Protein AF-S4NWC9-F1 (afdb_monomer_lite)

Foldseek 3Di:
DDPDPDPPPPPPLLLVCLLVLVVVLVVCQVVDPDDDPVSSVVSCVVSVVVCSCPPVDDPVSVVVNVVSVVD

Radius of gyration: 17.27 Å; chains: 1; bounding box: 29×21×62 Å

pLDDT: mean 73.2, std 18.97, range [37.69, 96.38]

Structure (mmCIF, N/CA/C/O backbone):
data_AF-S4NWC9-F1
#
_entry.id   AF-S4NWC9-F1
#
loop_
_atom_site.group_PDB
_atom_site.id
_atom_site.type_symbol
_atom_site.label_atom_id
_atom_site.label_alt_id
_atom_site.label_comp_id
_atom_site.label_asym_id
_atom_site.label_entity_id
_atom_site.label_seq_id
_atom_site.pdbx_PDB_ins_code
_atom_site.Cartn_x
_atom_site.Cartn_y
_atom_site.Cartn_z
_atom_site.occupancy
_atom_site.B_iso_or_equiv
_atom_site.auth_seq_id
_atom_site.auth_comp_id
_atom_site.auth_asym_id
_atom_site.auth_atom_id
_atom_site.pdbx_PDB_model_num
ATOM 1 N N . MET A 1 1 ? 15.930 -5.631 -48.571 1.00 40.00 1 MET A N 1
ATOM 2 C CA . MET A 1 1 ? 15.879 -6.653 -47.503 1.00 40.00 1 MET A CA 1
ATOM 3 C C . MET A 1 1 ? 15.638 -5.943 -46.179 1.00 40.00 1 MET A C 1
ATOM 5 O O . MET A 1 1 ? 16.553 -5.259 -45.737 1.00 40.00 1 MET A O 1
ATOM 9 N N . PRO A 1 2 ? 14.444 -6.017 -45.572 1.00 37.69 2 PRO A N 1
ATOM 10 C CA . PRO A 1 2 ? 14.224 -5.429 -44.259 1.00 37.69 2 PRO A CA 1
ATOM 11 C C . PRO A 1 2 ? 14.696 -6.432 -43.199 1.00 37.69 2 PRO A C 1
ATOM 13 O O . PRO A 1 2 ? 14.092 -7.486 -43.013 1.00 37.69 2 PRO A O 1
ATOM 16 N N . ARG A 1 3 ? 15.825 -6.144 -42.545 1.00 52.34 3 ARG A N 1
ATOM 17 C CA . ARG A 1 3 ? 16.172 -6.788 -41.273 1.00 52.34 3 ARG A CA 1
ATOM 18 C C . ARG A 1 3 ? 15.498 -5.990 -40.161 1.00 52.34 3 ARG A C 1
ATOM 20 O O . ARG A 1 3 ? 15.473 -4.768 -40.233 1.00 52.34 3 ARG A O 1
ATOM 27 N N . PHE A 1 4 ? 15.022 -6.721 -39.154 1.00 52.25 4 PHE A N 1
ATOM 28 C CA . PHE A 1 4 ? 14.473 -6.241 -37.878 1.00 52.25 4 PHE A CA 1
ATOM 29 C C . PHE A 1 4 ? 12.969 -5.901 -37.863 1.00 52.25 4 PHE A C 1
ATOM 31 O O . PHE A 1 4 ? 12.573 -4.826 -37.439 1.00 52.25 4 PHE A O 1
ATOM 38 N N . ALA A 1 5 ? 12.117 -6.853 -38.266 1.00 47.19 5 ALA A N 1
ATOM 39 C CA . ALA A 1 5 ? 10.661 -6.783 -38.065 1.00 47.19 5 ALA A CA 1
ATOM 40 C C . ALA A 1 5 ? 10.141 -7.580 -36.842 1.00 47.19 5 ALA A C 1
ATOM 42 O O . ALA A 1 5 ? 8.936 -7.733 -36.696 1.00 47.19 5 ALA A O 1
ATOM 43 N N . HIS A 1 6 ? 11.004 -8.102 -35.958 1.00 47.66 6 HIS A N 1
ATOM 44 C CA . HIS A 1 6 ? 10.568 -9.012 -34.878 1.00 47.66 6 HIS A CA 1
ATOM 45 C C . HIS A 1 6 ? 11.343 -8.859 -33.563 1.00 47.66 6 HIS A C 1
ATOM 47 O O . HIS A 1 6 ? 11.821 -9.837 -32.999 1.00 47.66 6 HIS A O 1
ATOM 53 N N . LEU A 1 7 ? 11.453 -7.639 -33.047 1.00 43.78 7 LEU A N 1
ATOM 54 C CA . LEU A 1 7 ? 11.798 -7.426 -31.638 1.00 43.78 7 LEU A CA 1
ATOM 55 C C . LEU A 1 7 ? 10.683 -6.613 -30.978 1.00 43.78 7 LEU A C 1
ATOM 57 O O . LEU A 1 7 ? 10.897 -5.510 -30.495 1.00 43.78 7 LEU A O 1
ATOM 61 N N . GLN A 1 8 ? 9.476 -7.187 -30.946 1.00 44.75 8 GLN A N 1
ATOM 62 C CA . GLN A 1 8 ? 8.555 -6.927 -29.838 1.00 44.75 8 GLN A CA 1
ATOM 63 C C . GLN A 1 8 ? 9.157 -7.620 -28.612 1.00 44.75 8 GLN A C 1
ATOM 65 O O . GLN A 1 8 ? 8.763 -8.720 -28.230 1.00 44.75 8 GLN A O 1
ATOM 70 N N . LEU A 1 9 ? 10.216 -7.017 -28.069 1.00 46.38 9 LEU A N 1
ATOM 71 C CA . LEU A 1 9 ? 10.662 -7.321 -26.724 1.00 46.38 9 LEU A CA 1
ATOM 72 C C . LEU A 1 9 ? 9.484 -6.950 -25.839 1.00 46.38 9 LEU A C 1
ATOM 74 O O . LEU A 1 9 ? 9.050 -5.803 -25.836 1.00 46.38 9 LEU A O 1
ATOM 78 N N . TYR A 1 10 ? 8.924 -7.964 -25.195 1.00 46.41 10 TYR A N 1
ATOM 79 C CA . TYR A 1 10 ? 7.918 -7.858 -24.160 1.00 46.41 10 TYR A CA 1
ATOM 80 C C . TYR A 1 10 ? 8.364 -6.799 -23.134 1.00 46.41 10 TYR A C 1
ATOM 82 O O . TYR A 1 10 ? 9.042 -7.125 -22.165 1.00 46.41 10 TYR A O 1
ATOM 90 N N . GLN A 1 11 ? 7.983 -5.534 -23.339 1.00 44.59 11 GLN A N 1
ATOM 91 C CA . GLN A 1 11 ? 7.791 -4.572 -22.259 1.00 44.59 11 GLN A CA 1
ATOM 92 C C . GLN A 1 11 ? 6.563 -5.063 -21.493 1.00 44.59 11 GLN A C 1
ATOM 94 O O . GLN A 1 11 ? 5.464 -4.537 -21.619 1.00 44.59 11 GLN A O 1
ATOM 99 N N . VAL A 1 12 ? 6.729 -6.159 -20.758 1.00 47.06 12 VAL A N 1
ATOM 100 C CA . VAL A 1 12 ? 5.905 -6.377 -19.579 1.00 47.06 12 VAL A CA 1
ATOM 101 C C . VAL A 1 12 ? 6.333 -5.236 -18.675 1.00 47.06 12 VAL A C 1
ATOM 103 O O . VAL A 1 12 ? 7.458 -5.261 -18.179 1.00 47.06 12 VAL A O 1
ATOM 106 N N . HIS A 1 13 ? 5.522 -4.180 -18.583 1.00 49.94 13 HIS A N 1
ATOM 107 C CA . HIS A 1 13 ? 5.753 -3.122 -17.612 1.00 49.94 13 HIS A CA 1
ATOM 108 C C . HIS A 1 13 ? 5.794 -3.818 -16.255 1.00 49.94 13 HIS A C 1
ATOM 110 O O . HIS A 1 13 ? 4.773 -4.223 -15.720 1.00 49.94 13 HIS A O 1
ATOM 116 N N . ILE A 1 14 ? 6.985 -4.016 -15.697 1.00 51.81 14 ILE A N 1
ATOM 117 C CA . ILE A 1 14 ? 7.136 -4.573 -14.349 1.00 51.81 14 ILE A CA 1
ATOM 118 C C . ILE A 1 14 ? 6.510 -3.601 -13.318 1.00 51.81 14 ILE A C 1
ATOM 120 O O . ILE A 1 14 ? 6.267 -3.970 -12.172 1.00 51.81 14 ILE A O 1
ATOM 124 N N . ALA A 1 15 ? 6.196 -2.369 -13.736 1.00 53.25 15 ALA A N 1
ATOM 125 C CA . ALA A 1 15 ? 5.413 -1.380 -13.007 1.00 53.25 15 ALA A CA 1
ATOM 126 C C . ALA A 1 15 ? 3.879 -1.507 -13.166 1.00 53.25 15 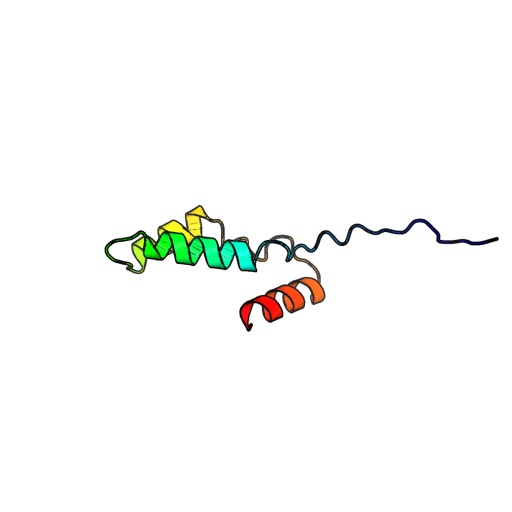ALA A C 1
ATOM 128 O O . ALA A 1 15 ? 3.172 -1.011 -12.295 1.00 53.25 15 ALA A O 1
ATOM 129 N N . ASP A 1 16 ? 3.354 -2.234 -14.169 1.00 58.78 16 ASP A N 1
ATOM 130 C CA . ASP A 1 16 ? 1.907 -2.477 -14.308 1.00 58.78 16 ASP A CA 1
ATOM 131 C C . ASP A 1 16 ? 1.428 -3.305 -13.108 1.00 58.78 16 ASP A C 1
ATOM 133 O O . ASP A 1 16 ? 1.580 -4.527 -13.055 1.00 58.78 16 ASP A O 1
ATOM 137 N N . GLY A 1 17 ? 0.890 -2.615 -12.107 1.00 71.00 17 GLY A N 1
ATOM 138 C CA . GLY A 1 17 ? 0.409 -3.221 -10.873 1.00 71.00 17 GLY A CA 1
ATOM 139 C C . GLY A 1 17 ? 0.810 -2.476 -9.609 1.00 71.00 17 GLY A C 1
ATOM 140 O O . GLY A 1 17 ? 0.087 -2.600 -8.632 1.00 71.00 17 GLY A O 1
ATOM 141 N N . PHE A 1 18 ? 1.860 -1.643 -9.607 1.00 76.31 18 PHE A N 1
ATOM 142 C CA . PHE A 1 18 ? 2.278 -0.979 -8.363 1.00 76.31 18 PHE A CA 1
ATOM 143 C C . PHE A 1 18 ? 1.236 0.025 -7.857 1.00 76.31 18 PHE A C 1
ATOM 145 O O . PHE A 1 18 ? 0.879 -0.010 -6.681 1.00 76.31 18 PHE A O 1
ATOM 152 N N . SER A 1 19 ? 0.682 0.861 -8.739 1.00 80.25 19 SER A N 1
ATOM 153 C CA . SER A 1 19 ? -0.450 1.729 -8.382 1.00 80.25 19 SER A CA 1
ATOM 154 C C . SER A 1 19 ? -1.645 0.924 -7.838 1.00 80.25 19 SER A C 1
ATOM 156 O O . SER A 1 19 ? -2.205 1.284 -6.804 1.00 80.25 19 SER A O 1
ATOM 158 N N . SER A 1 20 ? -1.970 -0.220 -8.451 1.00 83.31 20 SER A N 1
ATOM 159 C CA . SER A 1 20 ? -3.040 -1.106 -7.969 1.00 83.31 20 SER A CA 1
ATOM 160 C C . SER A 1 20 ? -2.715 -1.732 -6.609 1.00 83.31 20 SER A C 1
ATOM 162 O O . SER A 1 20 ? -3.599 -1.856 -5.766 1.00 83.31 20 SER A O 1
ATOM 164 N N . ASP A 1 21 ? -1.462 -2.122 -6.377 1.00 85.56 21 ASP A N 1
ATOM 165 C CA . ASP A 1 21 ? -1.003 -2.678 -5.105 1.00 85.56 21 ASP A CA 1
ATOM 166 C C . ASP A 1 21 ? -1.062 -1.614 -3.995 1.00 85.56 21 ASP A C 1
ATOM 168 O O . ASP A 1 21 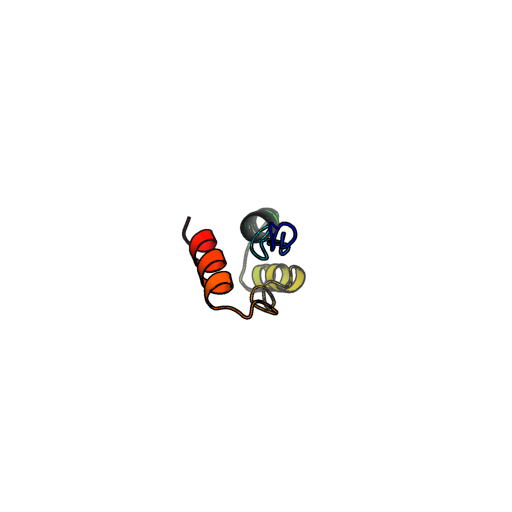? -1.419 -1.925 -2.854 1.00 85.56 21 ASP A O 1
ATOM 172 N N . CYS A 1 22 ? -0.750 -0.354 -4.325 1.00 87.94 22 CYS A N 1
ATOM 173 C CA . CYS A 1 22 ? -0.899 0.805 -3.440 1.00 87.94 22 CYS A CA 1
ATOM 174 C C . CYS A 1 22 ? -2.366 1.054 -3.059 1.00 87.94 22 CYS A C 1
ATOM 176 O O . CYS A 1 22 ? -2.678 1.243 -1.879 1.00 87.94 22 CYS A O 1
ATOM 178 N N . ASP A 1 23 ? -3.283 0.995 -4.022 1.00 89.94 23 ASP A N 1
ATOM 179 C CA . ASP A 1 23 ? -4.717 1.104 -3.740 1.00 89.94 23 ASP A CA 1
ATOM 180 C C . ASP A 1 23 ? -5.200 -0.048 -2.847 1.00 89.94 23 ASP A C 1
ATOM 182 O O . ASP A 1 23 ? -5.927 0.162 -1.867 1.00 89.94 23 ASP A O 1
ATOM 186 N N . ASP A 1 24 ? -4.734 -1.266 -3.117 1.00 92.12 24 ASP A N 1
ATOM 187 C CA . ASP A 1 24 ? -5.091 -2.460 -2.357 1.00 92.12 24 ASP A CA 1
ATOM 188 C C . ASP A 1 24 ? -4.604 -2.405 -0.901 1.00 92.12 24 ASP A C 1
ATOM 190 O O . ASP A 1 24 ? -5.354 -2.775 0.015 1.00 92.12 24 ASP A O 1
ATOM 194 N N . ILE A 1 25 ? -3.371 -1.947 -0.648 1.00 93.19 25 ILE A N 1
ATOM 195 C CA . ILE A 1 25 ? -2.850 -1.831 0.724 1.00 93.19 25 ILE A CA 1
ATOM 196 C C . ILE A 1 25 ? -3.611 -0.761 1.508 1.00 93.19 25 ILE A C 1
ATOM 198 O O . ILE A 1 25 ? -3.963 -0.994 2.671 1.00 93.19 25 ILE A O 1
ATOM 202 N N . VAL A 1 26 ? -3.938 0.370 0.873 1.00 93.94 26 VAL A N 1
ATOM 203 C CA . VAL A 1 26 ? -4.744 1.438 1.478 1.00 93.94 26 VAL A CA 1
ATOM 204 C C . VAL A 1 26 ? -6.140 0.920 1.806 1.00 93.94 26 VAL A C 1
ATOM 206 O O . VAL A 1 26 ? -6.584 1.043 2.952 1.00 93.94 26 VAL A O 1
ATOM 209 N N . HIS A 1 27 ? -6.806 0.267 0.852 1.00 95.56 27 HIS A N 1
ATOM 210 C CA . HIS A 1 27 ? -8.139 -0.287 1.058 1.00 95.56 27 HIS A CA 1
ATOM 211 C C . HIS A 1 27 ? -8.155 -1.296 2.214 1.00 95.56 27 HIS A C 1
ATOM 213 O O . HIS A 1 27 ? -9.011 -1.206 3.096 1.00 95.56 27 HIS A O 1
ATOM 219 N N . ARG A 1 28 ? -7.181 -2.213 2.284 1.00 95.00 28 ARG A N 1
ATOM 220 C CA . ARG A 1 28 ? -7.059 -3.177 3.396 1.00 95.00 28 ARG A CA 1
ATOM 221 C C . ARG A 1 28 ? -6.854 -2.489 4.742 1.00 95.00 28 ARG A C 1
ATOM 223 O O . ARG A 1 28 ? -7.465 -2.905 5.725 1.00 95.00 28 ARG A O 1
ATOM 230 N N . CYS A 1 29 ? -6.048 -1.430 4.790 1.00 95.06 29 CYS A N 1
ATOM 231 C CA . CYS A 1 29 ? -5.856 -0.646 6.009 1.00 95.06 29 CYS A CA 1
ATOM 232 C C . CYS A 1 29 ? -7.147 0.070 6.442 1.00 95.06 29 CYS A C 1
ATOM 234 O O . CYS A 1 29 ? -7.437 0.119 7.636 1.00 95.06 29 CYS A O 1
ATOM 236 N N . MET A 1 30 ? -7.957 0.565 5.499 1.00 95.19 30 MET A N 1
ATOM 237 C CA . MET A 1 30 ? -9.239 1.228 5.785 1.00 95.19 30 MET A CA 1
ATOM 238 C C . MET A 1 30 ? -10.324 0.285 6.327 1.00 95.19 30 MET A C 1
ATOM 240 O O . MET A 1 30 ? -11.248 0.746 6.994 1.00 95.19 30 MET A O 1
ATOM 244 N N . GLN A 1 31 ? -10.227 -1.023 6.070 1.00 94.94 31 GLN A N 1
ATOM 245 C CA . GLN A 1 31 ? -11.155 -2.019 6.629 1.00 94.94 31 GLN A CA 1
ATOM 246 C C . GLN A 1 31 ? -10.901 -2.299 8.122 1.00 94.94 31 GLN A C 1
ATOM 248 O O . GLN A 1 31 ? -11.721 -2.940 8.786 1.00 94.94 31 GLN A O 1
ATOM 253 N N . LEU A 1 32 ? -9.773 -1.840 8.672 1.00 93.38 32 LEU A N 1
ATOM 254 C CA . LEU A 1 32 ? -9.454 -2.011 10.083 1.00 93.38 32 LEU A CA 1
ATOM 255 C C . LEU A 1 32 ? -10.140 -0.943 10.936 1.00 93.38 32 LEU A C 1
ATOM 257 O O . LEU A 1 32 ? -10.109 0.247 10.641 1.00 93.38 32 LEU A O 1
ATOM 261 N N . LYS A 1 33 ? -10.702 -1.370 12.072 1.00 92.00 33 LYS A N 1
ATOM 262 C CA . LYS A 1 33 ? -11.305 -0.460 13.061 1.00 92.00 33 LYS A CA 1
ATOM 263 C C . LYS A 1 33 ? -10.281 0.508 13.671 1.00 92.00 33 LYS A C 1
ATOM 265 O O . LYS A 1 33 ? -10.632 1.635 14.007 1.00 92.00 33 LYS A O 1
ATOM 270 N N . THR A 1 34 ? -9.040 0.049 13.817 1.00 92.44 34 THR A N 1
ATOM 271 C CA . THR A 1 34 ? -7.897 0.836 14.280 1.00 92.44 34 THR A CA 1
ATOM 272 C C . THR A 1 34 ? -6.683 0.416 13.463 1.00 92.44 34 THR A C 1
ATOM 274 O O . THR A 1 34 ? -6.400 -0.778 13.374 1.00 92.44 34 THR A O 1
ATOM 277 N N . LEU A 1 35 ? -5.969 1.385 12.889 1.00 95.25 35 LEU A N 1
ATOM 278 C CA . LEU A 1 35 ? -4.703 1.153 12.204 1.00 95.25 35 LEU A CA 1
ATOM 279 C C . LEU A 1 35 ? -3.557 1.537 13.142 1.00 95.25 35 LEU A C 1
ATOM 281 O O . LEU A 1 35 ? -3.329 2.717 13.403 1.00 95.25 35 LEU A O 1
ATOM 285 N N . ASP A 1 36 ? -2.847 0.536 13.651 1.00 95.12 36 ASP A N 1
ATOM 286 C CA . ASP A 1 36 ? -1.577 0.724 14.344 1.00 95.12 36 ASP A CA 1
ATOM 287 C C . ASP A 1 36 ? -0.422 0.126 13.528 1.00 95.12 36 ASP A C 1
ATOM 289 O O . ASP A 1 36 ? -0.616 -0.507 12.486 1.00 95.12 36 ASP A O 1
ATOM 293 N N . PHE A 1 37 ? 0.808 0.344 13.995 1.00 93.81 37 PHE A N 1
ATOM 294 C CA . PHE A 1 37 ? 1.996 -0.145 13.301 1.00 93.81 37 PHE A CA 1
ATOM 295 C C . PHE A 1 37 ? 2.024 -1.674 13.171 1.00 93.81 37 PHE A C 1
ATOM 297 O O . PHE A 1 37 ? 2.545 -2.198 12.183 1.00 93.81 37 PHE A O 1
ATOM 304 N N . GLN A 1 38 ? 1.480 -2.402 14.148 1.00 96.38 38 GLN A N 1
ATOM 305 C CA . GLN A 1 38 ? 1.483 -3.859 14.132 1.00 96.38 38 GLN A CA 1
ATOM 306 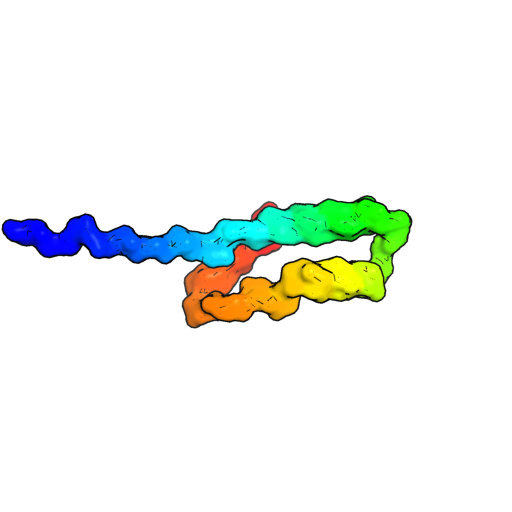C C . GLN A 1 38 ? 0.527 -4.386 13.060 1.00 96.38 38 GLN A C 1
ATOM 308 O O . GLN A 1 38 ? 0.911 -5.269 12.290 1.00 96.38 38 GLN A O 1
ATOM 313 N N . GLU A 1 39 ? -0.686 -3.842 12.983 1.00 96.25 39 GLU A N 1
ATOM 314 C CA . GLU A 1 39 ? -1.667 -4.211 11.963 1.00 96.25 39 GLU A CA 1
ATOM 315 C C . GLU A 1 39 ? -1.211 -3.799 10.561 1.00 96.25 39 GLU A C 1
ATOM 317 O O . GLU A 1 39 ? -1.252 -4.618 9.640 1.00 96.25 39 GLU A O 1
ATOM 322 N N . PHE A 1 40 ? -0.656 -2.593 10.410 1.00 95.75 40 PHE A N 1
ATOM 323 C CA . PHE A 1 40 ? -0.032 -2.168 9.156 1.00 95.75 40 PHE A CA 1
ATOM 324 C C . PHE A 1 40 ? 1.076 -3.137 8.721 1.00 95.75 40 PHE A C 1
ATOM 326 O O . PHE A 1 40 ? 1.073 -3.629 7.593 1.00 95.75 40 PHE A O 1
ATOM 333 N N . SER A 1 41 ? 1.986 -3.488 9.636 1.00 94.75 41 SER A N 1
ATOM 334 C CA . SER A 1 41 ? 3.092 -4.409 9.347 1.00 94.75 41 SER A CA 1
ATOM 335 C C . SER A 1 41 ? 2.610 -5.799 8.929 1.00 94.75 41 SER A C 1
ATOM 337 O O . SER A 1 41 ? 3.269 -6.458 8.124 1.00 94.75 41 SER A O 1
ATOM 339 N N . LYS A 1 42 ? 1.477 -6.274 9.467 1.00 95.75 42 LYS A N 1
ATOM 340 C CA . LYS A 1 4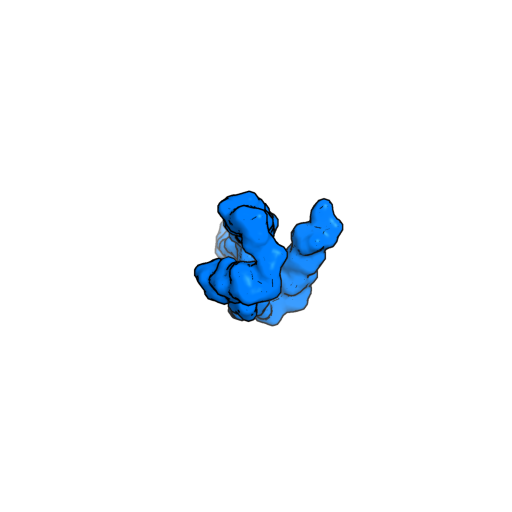2 ? 0.870 -7.546 9.044 1.00 95.75 42 LYS A CA 1
ATOM 341 C C . LYS A 1 42 ? 0.367 -7.462 7.606 1.00 95.75 42 LYS A C 1
ATOM 343 O O . LYS A 1 42 ? 0.651 -8.373 6.833 1.00 95.75 42 LYS A O 1
ATOM 348 N N . ILE A 1 43 ? -0.342 -6.389 7.251 1.00 95.06 43 ILE A N 1
ATOM 349 C CA . ILE A 1 43 ? -0.860 -6.181 5.891 1.00 95.06 43 ILE A CA 1
ATOM 350 C C . ILE A 1 43 ? 0.301 -6.057 4.900 1.00 95.06 43 ILE A C 1
ATOM 352 O O . ILE A 1 43 ? 0.330 -6.787 3.911 1.00 95.06 43 ILE A O 1
ATOM 356 N N . TRP A 1 44 ? 1.288 -5.214 5.208 1.00 93.50 44 TRP A N 1
ATOM 357 C CA . TRP A 1 44 ? 2.483 -4.999 4.388 1.00 93.50 44 TRP A CA 1
ATOM 358 C C . TRP A 1 44 ? 3.200 -6.313 4.051 1.00 93.50 44 TRP A C 1
ATOM 360 O O . TRP A 1 44 ? 3.451 -6.625 2.886 1.00 93.50 44 TRP A O 1
ATOM 370 N N . LYS A 1 45 ? 3.457 -7.137 5.076 1.00 93.44 45 LYS A N 1
ATOM 371 C CA . LYS A 1 45 ? 4.099 -8.447 4.904 1.00 93.44 45 LYS A CA 1
ATOM 372 C C . LYS A 1 45 ? 3.218 -9.435 4.150 1.00 93.44 45 LYS A C 1
ATOM 374 O O . LYS A 1 45 ? 3.723 -10.172 3.314 1.00 93.44 45 LYS A O 1
ATOM 379 N N . ALA A 1 46 ? 1.912 -9.456 4.419 1.00 93.69 46 ALA A N 1
ATOM 380 C CA . ALA A 1 46 ? 0.980 -10.346 3.726 1.00 93.69 46 ALA A CA 1
ATOM 381 C C . ALA A 1 46 ? 0.884 -10.043 2.223 1.00 93.69 46 ALA A C 1
ATOM 383 O O . ALA A 1 46 ? 0.623 -10.947 1.432 1.00 93.69 46 ALA A O 1
ATOM 384 N N . MET A 1 47 ? 1.108 -8.787 1.836 1.00 91.44 47 MET A N 1
ATOM 385 C CA . MET A 1 47 ? 1.143 -8.351 0.442 1.00 91.44 47 MET A CA 1
ATOM 386 C C . MET A 1 47 ? 2.534 -8.471 -0.201 1.00 91.44 47 MET A C 1
ATOM 388 O O . MET A 1 47 ? 2.685 -8.142 -1.368 1.00 91.44 47 MET A O 1
ATOM 392 N N . ASN A 1 48 ? 3.545 -8.966 0.526 1.00 89.38 48 ASN A N 1
ATOM 393 C CA . ASN A 1 48 ? 4.934 -9.067 0.063 1.00 89.38 48 ASN A CA 1
ATOM 394 C C . ASN A 1 48 ? 5.520 -7.736 -0.446 1.00 89.38 48 ASN A C 1
ATOM 396 O O . ASN A 1 48 ? 6.389 -7.741 -1.316 1.00 89.38 48 ASN A O 1
ATOM 400 N N . PHE A 1 49 ? 5.102 -6.599 0.121 1.00 85.19 49 PHE A N 1
ATOM 401 C CA . PHE A 1 49 ? 5.612 -5.280 -0.279 1.00 85.19 49 PHE A CA 1
ATOM 402 C C . PHE A 1 49 ? 7.127 -5.125 -0.053 1.00 85.19 49 PHE A C 1
ATOM 404 O O . PHE A 1 49 ? 7.781 -4.338 -0.731 1.00 85.19 49 PHE A O 1
ATOM 411 N N . ASP A 1 50 ? 7.722 -5.925 0.838 1.00 82.88 50 ASP A N 1
ATOM 412 C CA . ASP A 1 50 ? 9.180 -5.997 1.019 1.00 82.88 50 ASP A CA 1
ATOM 413 C C . ASP A 1 50 ? 9.919 -6.445 -0.259 1.00 82.88 50 ASP A C 1
ATOM 415 O O . ASP A 1 50 ? 11.112 -6.183 -0.420 1.00 82.88 50 ASP A O 1
ATOM 419 N N . LEU A 1 51 ? 9.215 -7.116 -1.174 1.00 81.19 51 LEU A N 1
ATOM 420 C CA . LEU A 1 51 ? 9.750 -7.638 -2.430 1.00 81.19 51 LEU A CA 1
ATOM 421 C C . LEU A 1 51 ? 9.428 -6.736 -3.627 1.00 81.19 51 LEU A C 1
ATOM 423 O O . LEU A 1 51 ? 9.716 -7.114 -4.759 1.00 81.19 51 LEU A O 1
ATOM 427 N N . LEU A 1 52 ? 8.879 -5.538 -3.399 1.00 73.19 52 LEU A N 1
ATOM 428 C CA . LEU A 1 52 ? 8.448 -4.617 -4.456 1.00 73.19 52 LEU A CA 1
ATOM 429 C C . LEU A 1 52 ? 9.555 -4.311 -5.486 1.00 73.19 52 LEU A C 1
ATOM 431 O O . LEU A 1 52 ? 9.304 -4.193 -6.687 1.00 73.19 52 LEU A O 1
ATOM 435 N N . TYR A 1 53 ? 10.798 -4.230 -5.009 1.00 65.81 53 TYR A N 1
ATOM 436 C CA . TYR A 1 53 ? 11.989 -3.982 -5.824 1.00 65.81 53 TYR A CA 1
ATOM 437 C C . TYR A 1 53 ? 12.739 -5.263 -6.217 1.00 65.81 53 TYR A C 1
ATOM 439 O O . TYR A 1 53 ? 13.722 -5.204 -6.957 1.00 65.81 53 TYR A O 1
ATOM 447 N N . GLN A 1 54 ? 12.322 -6.432 -5.724 1.00 69.19 54 GLN A N 1
ATOM 448 C CA . GLN A 1 54 ? 13.012 -7.685 -6.001 1.00 69.19 54 GLN A CA 1
ATOM 449 C C . GLN A 1 54 ? 12.825 -8.072 -7.474 1.00 69.19 54 GLN A C 1
ATOM 451 O O . GLN A 1 54 ? 11.710 -8.183 -7.969 1.00 69.19 54 GLN A O 1
ATOM 456 N N . GLY A 1 55 ? 13.934 -8.300 -8.181 1.00 61.91 55 GLY A N 1
ATOM 457 C CA . GLY A 1 55 ? 13.918 -8.668 -9.602 1.00 61.91 55 GLY A CA 1
ATOM 458 C C . GLY A 1 55 ? 13.878 -7.483 -10.573 1.00 61.91 55 GLY A C 1
ATOM 459 O O . GLY A 1 55 ? 14.096 -7.697 -11.762 1.00 61.91 55 GLY A O 1
ATOM 460 N N . ARG A 1 56 ? 13.702 -6.244 -10.086 1.00 63.69 56 ARG A N 1
ATOM 461 C CA . ARG A 1 56 ? 13.902 -5.022 -10.884 1.00 63.69 56 ARG A CA 1
ATOM 462 C C . ARG A 1 56 ? 15.398 -4.719 -10.914 1.00 63.69 56 ARG A C 1
ATOM 464 O O . ARG A 1 56 ? 15.998 -4.464 -9.872 1.00 63.69 56 ARG A O 1
ATOM 471 N N . SER A 1 57 ? 16.030 -4.848 -12.077 1.00 57.22 57 SER A N 1
ATOM 472 C CA . SER A 1 57 ? 17.501 -4.869 -12.187 1.00 57.22 57 SER A CA 1
ATOM 473 C C . SER A 1 57 ? 18.074 -3.708 -12.990 1.00 57.22 57 SER A C 1
ATOM 475 O O . SER A 1 57 ? 19.288 -3.491 -12.964 1.00 57.22 57 SER A O 1
ATOM 477 N N . SER A 1 58 ? 17.225 -2.921 -13.653 1.00 58.81 58 SER A N 1
ATOM 478 C CA . SER A 1 58 ? 17.652 -1.720 -14.361 1.00 58.81 58 SER A CA 1
ATOM 479 C C . SER A 1 58 ? 17.241 -0.445 -13.622 1.00 58.81 58 SER A C 1
ATOM 481 O O . SER A 1 58 ? 16.153 -0.335 -13.058 1.00 58.81 58 SER A O 1
ATOM 483 N N . SER A 1 59 ? 18.110 0.566 -13.665 1.00 59.94 59 SER A N 1
ATOM 484 C CA . SER A 1 59 ? 17.843 1.894 -13.098 1.00 59.94 59 SER A CA 1
ATOM 485 C C . SER A 1 59 ? 16.593 2.553 -13.695 1.00 59.94 59 SER A C 1
ATOM 487 O O . SER A 1 59 ? 15.978 3.383 -13.037 1.00 59.94 59 SER A O 1
ATOM 489 N N . ALA A 1 60 ? 16.216 2.174 -14.922 1.00 60.31 60 ALA A N 1
ATOM 490 C CA . ALA A 1 60 ? 15.004 2.634 -15.592 1.00 60.31 60 ALA A CA 1
ATOM 491 C C . ALA A 1 6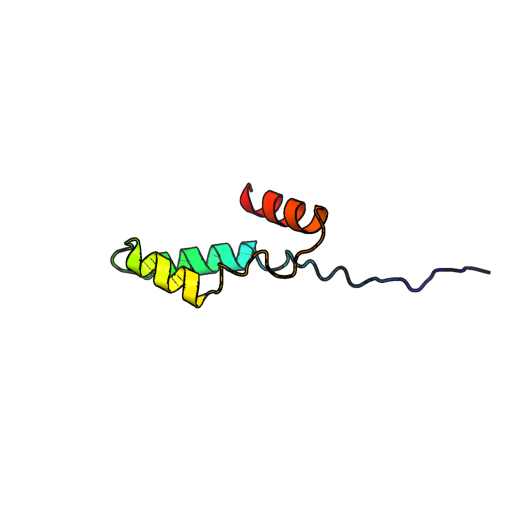0 ? 13.728 2.058 -14.948 1.00 60.31 60 ALA A C 1
ATOM 493 O O . ALA A 1 60 ? 12.792 2.806 -14.708 1.00 60.31 60 ALA A O 1
ATOM 494 N N . GLU A 1 61 ? 13.714 0.773 -14.574 1.00 61.03 61 GLU A N 1
ATOM 495 C CA . GLU A 1 61 ? 12.572 0.141 -13.882 1.00 61.03 61 GLU A CA 1
ATOM 496 C C . GLU A 1 61 ? 12.363 0.693 -12.464 1.00 61.03 61 GLU A C 1
ATOM 498 O O . GLU A 1 61 ? 11.238 0.760 -11.969 1.00 61.03 61 GLU A O 1
ATOM 503 N N . ILE A 1 62 ? 13.456 1.077 -11.796 1.00 65.00 62 ILE A N 1
ATOM 504 C CA . ILE A 1 62 ? 13.403 1.751 -10.493 1.00 65.00 62 ILE A CA 1
ATOM 505 C C . ILE A 1 62 ? 12.891 3.187 -10.662 1.00 65.00 62 ILE A C 1
ATOM 507 O O . ILE A 1 62 ? 12.111 3.651 -9.831 1.00 65.00 62 ILE A O 1
ATOM 511 N N . ALA A 1 63 ? 13.306 3.884 -11.726 1.00 66.44 63 ALA A N 1
ATOM 512 C CA . ALA A 1 63 ? 12.838 5.234 -12.031 1.00 66.44 63 ALA A CA 1
ATOM 513 C C . ALA A 1 63 ? 11.337 5.260 -12.364 1.00 66.44 63 ALA A C 1
ATOM 515 O O . ALA A 1 63 ? 10.629 6.064 -11.771 1.00 66.44 63 ALA A O 1
ATOM 516 N N . GLU A 1 64 ? 10.840 4.341 -13.201 1.00 63.59 64 GLU A N 1
ATOM 517 C CA . GLU A 1 64 ? 9.401 4.221 -13.501 1.00 63.59 64 GLU A CA 1
ATOM 518 C C . GLU A 1 64 ? 8.570 3.984 -12.230 1.00 63.59 64 GLU A C 1
ATOM 520 O O . GLU A 1 64 ? 7.603 4.7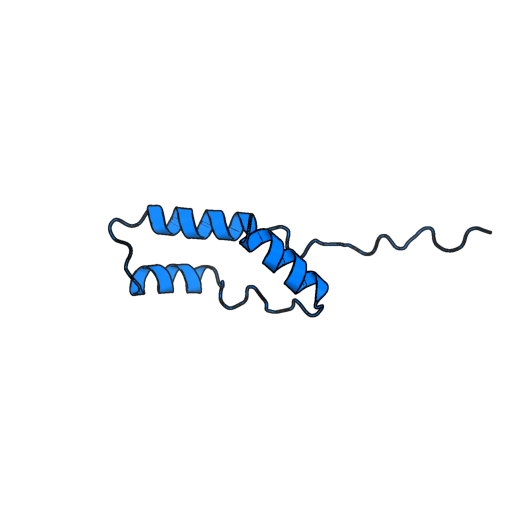00 -11.988 1.00 63.59 64 GLU A O 1
ATOM 525 N N . LEU A 1 65 ? 8.982 3.056 -11.352 1.00 64.19 65 LEU A N 1
ATOM 526 C CA . LEU A 1 65 ? 8.273 2.844 -10.081 1.00 64.19 65 LEU A CA 1
ATOM 527 C C . LEU A 1 65 ? 8.328 4.074 -9.161 1.00 64.19 65 LEU A C 1
ATOM 529 O O . LEU A 1 65 ? 7.375 4.367 -8.442 1.00 64.19 65 LEU A O 1
ATOM 533 N N . SER A 1 66 ? 9.450 4.796 -9.172 1.00 65.50 66 SER A N 1
ATOM 534 C CA . SER A 1 66 ? 9.597 6.019 -8.377 1.00 65.50 66 SER A CA 1
ATOM 535 C C . SER A 1 66 ? 8.691 7.142 -8.888 1.00 65.50 66 SER A C 1
ATOM 537 O O . SER A 1 66 ? 8.189 7.918 -8.078 1.00 65.50 66 SER A O 1
ATOM 539 N N . GLU A 1 67 ? 8.470 7.231 -10.202 1.00 69.81 67 GLU A N 1
ATOM 540 C CA . GLU A 1 67 ? 7.542 8.193 -10.805 1.00 69.81 67 GLU A CA 1
ATOM 541 C C . GLU A 1 67 ? 6.082 7.877 -10.450 1.00 69.81 67 GLU A C 1
ATOM 543 O O . GLU A 1 67 ? 5.352 8.795 -10.076 1.00 69.81 67 GLU A O 1
ATOM 548 N N . GLU A 1 68 ? 5.674 6.602 -10.459 1.00 62.34 68 GLU A N 1
ATOM 549 C CA . GLU A 1 68 ? 4.329 6.187 -10.020 1.00 62.34 68 GLU A CA 1
ATOM 550 C C . GLU A 1 68 ? 4.057 6.476 -8.536 1.00 62.34 68 GLU A C 1
ATOM 552 O O . GLU A 1 68 ? 2.921 6.730 -8.156 1.00 62.34 68 GLU A O 1
ATOM 557 N N . MET A 1 69 ? 5.086 6.465 -7.684 1.00 60.56 69 MET A N 1
ATOM 558 C CA . MET A 1 69 ? 4.934 6.725 -6.246 1.00 60.56 69 MET A CA 1
ATOM 559 C C . MET A 1 69 ? 4.708 8.212 -5.908 1.00 60.56 69 MET A C 1
ATOM 561 O O . MET A 1 69 ? 4.273 8.528 -4.801 1.00 60.56 69 MET A O 1
ATOM 565 N N . ILE A 1 70 ? 5.077 9.130 -6.808 1.00 60.81 70 ILE A N 1
ATOM 566 C CA . ILE A 1 70 ? 5.037 10.586 -6.572 1.00 60.81 70 ILE A CA 1
ATOM 567 C C . ILE A 1 70 ? 3.749 11.229 -7.125 1.00 60.81 70 ILE A C 1
ATOM 569 O O . ILE A 1 70 ? 3.406 12.337 -6.701 1.00 60.81 70 ILE A O 1
ATOM 573 N N . GLN A 1 71 ? 3.060 10.569 -8.062 1.00 47.91 71 GLN A N 1
ATOM 574 C CA . GLN A 1 71 ? 1.784 11.030 -8.631 1.00 47.91 71 GLN A CA 1
ATOM 575 C C . GLN A 1 71 ? 0.604 10.803 -7.682 1.00 47.91 71 GLN A C 1
ATOM 577 O O . GLN A 1 71 ? -0.302 11.670 -7.702 1.00 47.91 71 GLN A O 1
#

Sequence (71 aa):
MPRFAHLQLYQVHIADGFSSDCDDIVHRCMQLKTLDFQEFSKIWKAMNFDLLYQGRSSSAEIAELSEEMIQ

Organism: NCBI:txid116150

InterPro domains:
  IPR019188 snRNA-activating protein complex subunit 1 [PF09808] (18-69)

Secondary structure (DSSP, 8-state):
-------------TTTTHHHHHHHHHHHHHTSSS--HHHHHHHHHHTTGGGTTTT--SHHHHHHHHHHHH-